Protein AF-A0A534Z6D9-F1 (afdb_monomer)

Secondary structure (DSSP, 8-state):
---------PPPHHHHHTTSS-PPP-EEESS--TTEEEEEEETTEEEEEETT-HHHHHHHHHHHHHHHHHHTTSSS------------

Sequence (88 aa):
MLYFLSASVEPPAADVAAGLVTVTFIHSSKERPPRAYVAAPHRGWWFYIAAADQSSKATFSLLNILFWLQSASGKGKSPLLTLPVGGP

Structure (mmCIF, N/CA/C/O backbone):
data_AF-A0A534Z6D9-F1
#
_entry.id   AF-A0A534Z6D9-F1
#
loop_
_atom_site.group_PDB
_atom_site.id
_atom_site.type_symbol
_atom_site.label_atom_id
_atom_site.label_alt_id
_atom_site.label_comp_id
_atom_site.label_asym_id
_atom_site.label_entity_id
_atom_site.label_seq_id
_atom_site.pdbx_PDB_ins_code
_atom_site.Cartn_x
_atom_site.Cartn_y
_atom_site.Cartn_z
_atom_site.occupancy
_atom_site.B_iso_or_equiv
_atom_site.auth_seq_id
_atom_site.auth_comp_id
_atom_site.auth_asym_id
_atom_site.auth_atom_id
_atom_site.pdbx_PDB_model_num
ATOM 1 N N . MET A 1 1 ? 18.965 22.889 0.455 1.00 41.06 1 MET A N 1
ATOM 2 C CA . MET A 1 1 ? 19.861 21.718 0.413 1.00 41.06 1 MET A CA 1
ATOM 3 C C . MET A 1 1 ? 19.698 20.961 1.733 1.00 41.06 1 MET A C 1
ATOM 5 O O . MET A 1 1 ? 20.454 21.194 2.660 1.00 41.06 1 MET A O 1
ATOM 9 N N . LEU A 1 2 ? 18.617 20.177 1.858 1.00 40.66 2 LEU A N 1
ATOM 10 C CA . LEU A 1 2 ? 18.262 19.398 3.055 1.00 40.66 2 LEU A CA 1
ATOM 11 C C . LEU A 1 2 ? 18.290 17.910 2.679 1.00 40.66 2 LEU A C 1
ATOM 13 O O . LEU A 1 2 ? 17.350 17.394 2.087 1.00 40.66 2 LEU A O 1
ATOM 17 N N . TYR A 1 3 ? 19.389 17.245 3.000 1.00 42.19 3 TYR A N 1
ATOM 18 C CA . TYR A 1 3 ? 19.564 15.793 2.969 1.00 42.19 3 TYR A CA 1
ATOM 19 C C . TYR A 1 3 ? 19.561 15.322 4.426 1.00 42.19 3 TYR A C 1
ATOM 21 O O . TYR A 1 3 ? 20.593 14.980 4.995 1.00 42.19 3 TYR A O 1
ATOM 29 N N . PHE A 1 4 ? 18.406 15.414 5.087 1.00 46.53 4 PHE A N 1
ATOM 30 C CA . PHE A 1 4 ? 18.273 14.839 6.421 1.00 46.53 4 PHE A CA 1
ATOM 31 C C . PHE A 1 4 ? 18.342 13.317 6.292 1.00 46.53 4 PHE A C 1
ATOM 33 O O . PHE A 1 4 ? 17.458 12.696 5.711 1.00 46.53 4 PHE A O 1
ATOM 40 N N . LEU A 1 5 ? 19.458 12.767 6.771 1.00 41.19 5 LEU A N 1
ATOM 41 C CA . LEU A 1 5 ? 19.623 11.447 7.380 1.00 41.19 5 LEU A CA 1
ATOM 42 C C . LEU A 1 5 ? 18.351 10.583 7.356 1.00 41.19 5 LEU A C 1
ATOM 44 O O . LEU A 1 5 ? 17.580 10.576 8.313 1.00 41.19 5 LEU A O 1
ATOM 48 N N . SER A 1 6 ? 18.167 9.799 6.292 1.00 48.38 6 SER A N 1
ATOM 49 C CA . SER A 1 6 ? 17.308 8.615 6.354 1.00 48.38 6 SER A CA 1
ATOM 50 C C . SER A 1 6 ? 18.073 7.537 7.114 1.00 48.38 6 SER A C 1
ATOM 52 O O . SER A 1 6 ? 18.561 6.579 6.521 1.00 48.38 6 SER A O 1
ATOM 54 N N . ALA A 1 7 ? 18.249 7.707 8.424 1.00 52.44 7 ALA A N 1
ATOM 55 C CA . ALA A 1 7 ? 18.450 6.530 9.251 1.00 52.44 7 ALA A CA 1
ATOM 56 C C . ALA A 1 7 ? 17.163 5.713 9.108 1.00 52.44 7 ALA A C 1
ATOM 58 O O . ALA A 1 7 ? 16.076 6.244 9.344 1.00 52.44 7 ALA A O 1
ATOM 59 N N . SER A 1 8 ? 17.265 4.468 8.645 1.00 55.94 8 SER A N 1
ATOM 60 C CA . SER A 1 8 ? 16.134 3.547 8.691 1.00 55.94 8 SER A CA 1
ATOM 61 C C . SER A 1 8 ? 15.751 3.395 10.159 1.00 55.94 8 SER A C 1
ATOM 63 O O . SER A 1 8 ? 16.432 2.705 10.912 1.00 55.94 8 SER A O 1
ATOM 65 N N . VAL A 1 9 ? 14.715 4.112 10.596 1.00 66.25 9 VAL A N 1
ATOM 66 C CA . VAL A 1 9 ? 14.091 3.870 11.894 1.00 66.25 9 VAL A CA 1
ATOM 67 C C . VAL A 1 9 ? 13.337 2.564 11.726 1.00 66.25 9 VAL A C 1
ATOM 69 O O . VAL A 1 9 ? 12.217 2.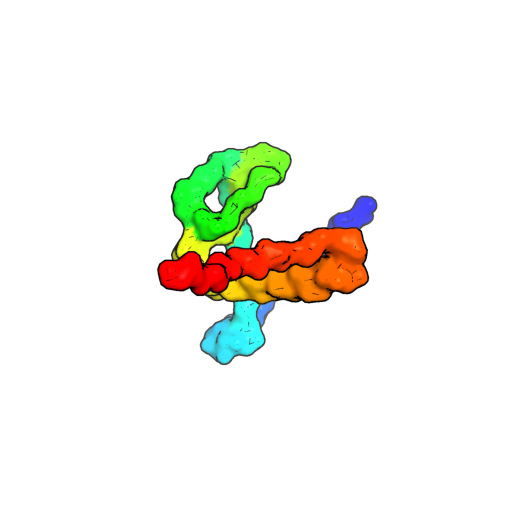543 11.219 1.00 66.25 9 VAL A O 1
ATOM 72 N N . GLU A 1 10 ? 14.000 1.462 12.058 1.00 73.56 10 GLU A N 1
ATOM 73 C CA . GLU A 1 10 ? 13.344 0.168 12.133 1.00 73.56 10 GLU A CA 1
ATOM 74 C C . GLU A 1 10 ? 12.517 0.142 13.419 1.00 73.56 10 GLU A C 1
ATOM 76 O O . GLU A 1 10 ? 13.070 0.287 14.514 1.00 73.56 10 GLU A O 1
ATOM 81 N N . PRO A 1 11 ? 11.187 0.019 13.321 1.00 76.50 11 PRO A N 1
ATOM 82 C CA . PRO A 1 11 ? 10.362 -0.104 14.505 1.00 76.50 11 PRO A CA 1
ATOM 83 C C . PRO A 1 11 ? 10.708 -1.418 15.218 1.00 76.50 11 PRO A C 1
ATOM 85 O O . PRO A 1 11 ? 10.916 -2.437 14.548 1.00 76.50 11 PRO A O 1
ATOM 88 N N . PRO A 1 12 ? 10.752 -1.435 16.560 1.00 85.44 12 PRO A N 1
ATOM 89 C CA . PRO A 1 12 ? 10.966 -2.666 17.302 1.00 85.44 12 PRO A CA 1
ATOM 90 C C . PRO A 1 12 ? 9.946 -3.726 16.880 1.00 85.44 12 PRO A C 1
ATOM 92 O O . PRO A 1 12 ? 8.740 -3.479 16.879 1.00 85.44 12 PRO A O 1
ATOM 95 N N . ALA A 1 13 ? 10.417 -4.929 16.542 1.00 84.12 13 ALA A N 1
ATOM 96 C CA . ALA A 1 13 ? 9.542 -6.009 16.079 1.00 84.12 13 ALA A CA 1
ATOM 97 C C . ALA A 1 13 ? 8.439 -6.351 17.099 1.00 84.12 13 ALA A C 1
ATOM 99 O O . ALA A 1 13 ? 7.334 -6.720 16.707 1.00 84.12 13 ALA A O 1
ATOM 100 N N . ALA A 1 14 ? 8.723 -6.177 18.395 1.00 87.06 14 ALA A N 1
ATOM 101 C CA . ALA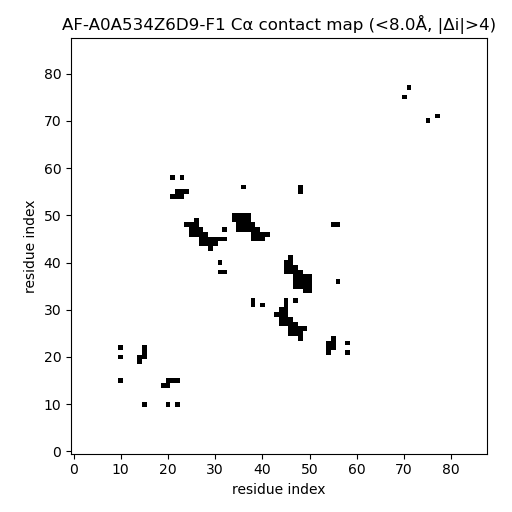 A 1 14 ? 7.749 -6.342 19.470 1.00 87.06 14 ALA A CA 1
ATOM 102 C C . ALA A 1 14 ? 6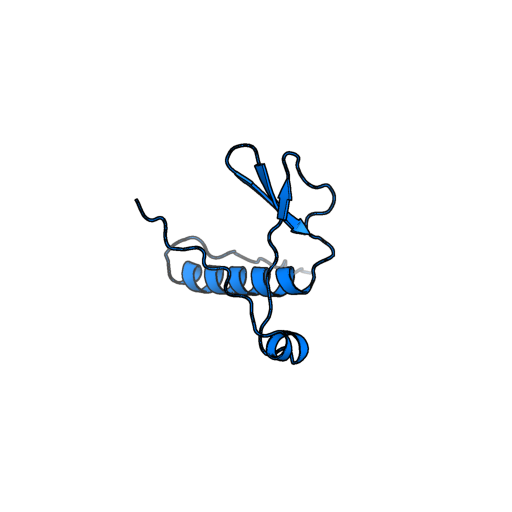.572 -5.359 19.350 1.0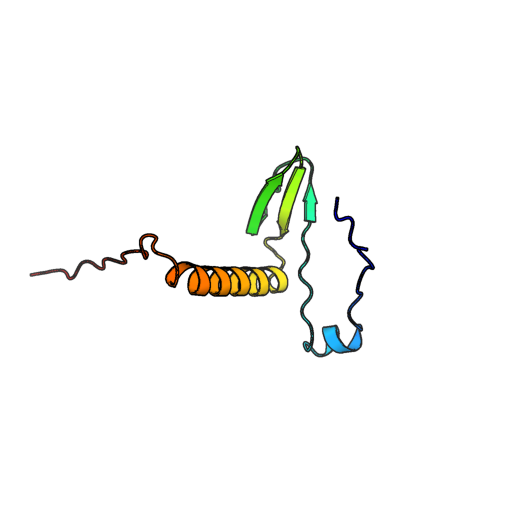0 87.06 14 ALA A C 1
ATOM 104 O O . ALA A 1 14 ? 5.427 -5.770 19.509 1.00 87.06 14 ALA A O 1
ATOM 105 N N . ASP A 1 15 ? 6.832 -4.099 18.997 1.00 84.25 15 ASP A N 1
ATOM 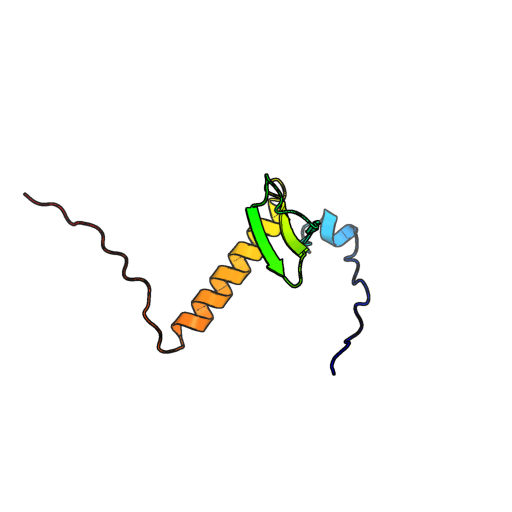106 C CA . ASP A 1 15 ? 5.802 -3.062 18.881 1.00 84.25 15 ASP A CA 1
ATOM 107 C C . ASP A 1 15 ? 4.948 -3.254 17.626 1.00 84.25 15 ASP A C 1
ATOM 109 O O . ASP A 1 15 ? 3.738 -3.031 17.654 1.00 84.25 15 ASP A O 1
ATOM 113 N N . VAL A 1 16 ? 5.562 -3.722 16.534 1.00 82.25 16 VAL A N 1
ATOM 114 C CA . VAL A 1 16 ? 4.841 -4.096 15.308 1.00 82.25 16 VAL A CA 1
ATOM 115 C C . VAL A 1 16 ? 3.956 -5.317 15.564 1.00 82.25 16 VAL A C 1
ATOM 117 O O . VAL A 1 16 ? 2.781 -5.310 15.202 1.00 82.25 16 VAL A O 1
ATOM 120 N N . ALA A 1 17 ? 4.487 -6.346 16.232 1.00 82.31 17 ALA A N 1
ATOM 121 C CA . ALA A 1 17 ? 3.734 -7.552 16.580 1.00 82.31 17 ALA A CA 1
ATOM 122 C C . ALA A 1 17 ? 2.593 -7.266 17.571 1.00 82.31 17 ALA A C 1
ATOM 124 O O . ALA A 1 17 ? 1.526 -7.867 17.468 1.00 82.31 17 ALA A O 1
ATOM 125 N N . ALA A 1 18 ? 2.798 -6.327 18.497 1.00 84.62 18 ALA A N 1
ATOM 126 C CA . ALA A 1 18 ? 1.784 -5.867 19.441 1.00 84.62 18 ALA A CA 1
ATOM 127 C C . ALA A 1 18 ? 0.779 -4.869 18.829 1.00 84.62 18 ALA A C 1
ATOM 129 O O . ALA A 1 18 ? -0.174 -4.479 19.501 1.00 84.62 18 ALA A O 1
ATOM 130 N N . GLY A 1 19 ? 0.975 -4.438 17.576 1.00 79.12 19 GLY A N 1
ATOM 131 C CA . GLY A 1 19 ? 0.116 -3.459 16.903 1.00 79.12 19 GLY A CA 1
ATOM 132 C C . GLY A 1 19 ? 0.216 -2.036 17.466 1.00 79.12 19 GLY A C 1
ATOM 133 O O . GLY A 1 19 ? -0.643 -1.205 17.180 1.00 79.12 19 GLY A O 1
ATOM 134 N N . LEU A 1 20 ? 1.252 -1.747 18.257 1.00 79.94 20 LEU A N 1
ATOM 135 C CA . LEU A 1 20 ? 1.512 -0.428 18.843 1.00 79.94 20 LEU A CA 1
ATOM 136 C C . LEU A 1 20 ? 2.050 0.563 17.804 1.00 79.94 20 LEU A C 1
ATOM 138 O O . LEU A 1 20 ? 1.868 1.772 17.937 1.00 79.94 20 LEU A O 1
ATOM 142 N N . VAL A 1 21 ? 2.695 0.046 16.757 1.00 77.19 21 VAL A N 1
ATOM 143 C CA . VAL A 1 21 ? 3.238 0.820 15.640 1.00 77.19 21 VAL A CA 1
ATOM 144 C C . VAL A 1 21 ? 2.789 0.188 14.328 1.00 77.19 21 VAL A C 1
ATOM 146 O O . VAL A 1 21 ? 2.857 -1.027 14.155 1.00 77.19 21 VAL A O 1
ATOM 149 N N . THR A 1 22 ? 2.356 1.018 13.377 1.00 76.44 22 THR A N 1
ATOM 150 C CA . THR A 1 22 ? 2.045 0.575 12.014 1.00 76.44 22 THR A CA 1
ATOM 151 C C . THR A 1 22 ? 3.103 1.080 11.039 1.00 76.44 22 THR A C 1
ATOM 153 O O . THR A 1 22 ? 3.516 2.240 11.099 1.00 76.44 22 THR A O 1
ATOM 156 N N . VAL A 1 23 ? 3.550 0.209 10.135 1.00 80.06 23 VAL A N 1
ATOM 157 C CA . VAL A 1 23 ? 4.558 0.533 9.119 1.00 80.06 23 VAL A CA 1
ATOM 158 C C . VAL A 1 23 ? 3.862 0.716 7.784 1.00 80.06 23 VAL A C 1
ATOM 160 O O . VAL A 1 23 ? 3.085 -0.135 7.363 1.00 80.06 23 VAL A O 1
ATOM 163 N N . THR A 1 24 ? 4.131 1.841 7.124 1.00 83.75 24 THR A N 1
ATOM 164 C CA . THR A 1 24 ? 3.618 2.112 5.777 1.00 83.75 24 THR A CA 1
ATOM 165 C C . THR A 1 24 ? 4.710 1.832 4.757 1.00 83.75 24 THR A C 1
ATOM 167 O O . THR A 1 24 ? 5.781 2.436 4.817 1.00 83.75 24 THR A O 1
ATOM 170 N N . PHE A 1 25 ? 4.431 0.950 3.803 1.00 87.94 25 PHE A N 1
ATOM 171 C CA . PHE A 1 25 ? 5.356 0.600 2.733 1.00 87.94 25 PHE A CA 1
ATOM 172 C C . PHE A 1 25 ? 4.999 1.347 1.447 1.00 87.94 25 PHE A C 1
ATOM 174 O O . PHE A 1 25 ? 3.886 1.245 0.928 1.00 87.94 25 PHE A O 1
ATOM 181 N N . ILE A 1 26 ? 5.971 2.093 0.917 1.00 90.44 26 ILE A N 1
ATOM 182 C CA . ILE A 1 26 ? 5.882 2.740 -0.394 1.00 90.44 26 ILE A CA 1
ATOM 183 C C . ILE A 1 26 ? 6.855 2.040 -1.335 1.00 90.44 26 ILE A C 1
ATOM 185 O O . ILE A 1 26 ? 8.067 2.058 -1.126 1.00 90.44 26 ILE A O 1
ATOM 189 N N . HIS A 1 27 ? 6.319 1.435 -2.386 1.00 92.69 27 HIS A N 1
ATOM 190 C CA . HIS A 1 27 ? 7.103 0.758 -3.408 1.00 92.69 27 HIS A CA 1
ATOM 191 C C . HIS A 1 27 ? 7.429 1.703 -4.563 1.00 92.69 27 HIS A C 1
ATOM 193 O O . HIS A 1 27 ? 6.719 2.684 -4.802 1.00 92.69 27 HIS A O 1
ATOM 199 N N . SER A 1 28 ? 8.473 1.375 -5.322 1.00 92.69 28 SER A N 1
ATOM 200 C CA . SER A 1 28 ? 8.838 2.068 -6.556 1.00 92.69 28 SER A CA 1
ATOM 201 C C . SER A 1 28 ? 8.909 1.098 -7.739 1.00 92.69 28 SER A C 1
ATOM 203 O O . SER A 1 28 ? 9.201 -0.086 -7.583 1.00 92.69 28 SER A O 1
ATOM 205 N N . SER A 1 29 ? 8.589 1.586 -8.935 1.00 93.69 29 SER A N 1
ATOM 206 C CA . SER A 1 29 ? 8.650 0.833 -10.194 1.00 93.69 29 SER A CA 1
ATOM 207 C C . SER A 1 29 ? 8.953 1.778 -11.357 1.00 93.69 29 SER A C 1
ATOM 209 O O . SER A 1 29 ? 8.586 2.949 -11.307 1.00 93.69 29 SER A O 1
ATOM 211 N N . LYS A 1 30 ? 9.609 1.297 -12.419 1.00 93.75 30 LYS A N 1
ATOM 212 C CA . LYS A 1 30 ? 9.802 2.095 -13.648 1.00 93.75 30 LYS A CA 1
ATOM 213 C C . LYS A 1 30 ? 8.505 2.267 -14.436 1.00 93.75 30 LYS A C 1
ATOM 215 O O . LYS A 1 30 ? 8.296 3.286 -15.083 1.00 93.75 30 LYS A O 1
ATOM 220 N N . GLU A 1 31 ? 7.617 1.287 -14.346 1.00 94.06 31 GLU A N 1
ATOM 221 C CA . GLU A 1 31 ? 6.334 1.265 -15.043 1.00 94.06 31 GLU A CA 1
ATOM 222 C C . GLU A 1 31 ? 5.177 1.367 -14.053 1.00 94.06 31 GLU A C 1
ATOM 224 O O . GLU A 1 31 ? 5.323 1.037 -12.869 1.00 94.06 31 GLU A O 1
ATOM 229 N N . ARG A 1 32 ? 4.015 1.821 -14.536 1.00 92.25 32 ARG A N 1
ATOM 230 C CA . ARG A 1 32 ? 2.831 1.963 -13.689 1.00 92.25 32 ARG A CA 1
ATOM 231 C C . ARG A 1 32 ? 2.392 0.578 -13.190 1.00 92.25 32 ARG A C 1
ATOM 233 O O . ARG A 1 32 ? 2.047 -0.264 -14.018 1.00 92.25 32 ARG A O 1
ATOM 240 N N . PRO A 1 33 ? 2.335 0.338 -11.868 1.00 92.31 33 PRO A N 1
ATOM 241 C CA . PRO A 1 33 ? 1.965 -0.968 -11.344 1.00 92.31 33 PRO A CA 1
ATOM 242 C C . PRO A 1 33 ? 0.497 -1.293 -11.667 1.00 92.31 33 PRO A C 1
ATOM 244 O O . PRO A 1 33 ? -0.372 -0.445 -11.439 1.00 92.31 33 PRO A O 1
ATOM 247 N N . PRO A 1 34 ? 0.186 -2.519 -12.130 1.00 88.50 34 PRO A N 1
ATOM 248 C CA . PRO A 1 34 ? -1.170 -2.891 -12.537 1.00 88.50 34 PRO A CA 1
ATOM 249 C C . PRO A 1 34 ? -2.141 -3.033 -11.355 1.00 88.50 34 PRO A C 1
ATOM 251 O O . PRO A 1 34 ? -3.346 -2.882 -11.526 1.00 88.50 34 PRO A O 1
ATOM 254 N N . ARG A 1 35 ? -1.634 -3.320 -10.147 1.00 91.50 35 ARG A N 1
ATOM 255 C CA . ARG A 1 35 ? -2.432 -3.511 -8.921 1.00 91.50 35 ARG A CA 1
ATOM 256 C C . ARG A 1 35 ? -1.962 -2.605 -7.783 1.00 91.50 35 ARG A C 1
ATOM 258 O O . ARG A 1 35 ? -1.615 -3.069 -6.696 1.00 91.50 35 ARG A O 1
ATOM 265 N N . ALA A 1 36 ? -1.938 -1.304 -8.043 1.00 92.81 36 ALA A N 1
ATOM 266 C CA . ALA A 1 36 ? -1.699 -0.286 -7.026 1.00 92.81 36 ALA A CA 1
ATOM 267 C C . ALA A 1 36 ? -3.023 0.247 -6.461 1.00 92.81 36 ALA A C 1
ATOM 269 O O . ALA A 1 36 ? -3.959 0.500 -7.214 1.00 92.81 36 ALA A O 1
ATOM 270 N N . TYR A 1 37 ? -3.082 0.452 -5.145 1.00 92.06 37 TYR A N 1
ATOM 271 C CA . TYR A 1 37 ? -4.165 1.208 -4.511 1.00 92.06 37 TYR A CA 1
ATOM 272 C C . TYR A 1 37 ? -4.083 2.693 -4.882 1.00 92.06 37 TYR A C 1
ATOM 274 O O . TYR A 1 37 ? -5.059 3.300 -5.306 1.00 92.06 37 TYR A O 1
ATOM 282 N N . VAL A 1 38 ? -2.882 3.254 -4.767 1.00 92.38 38 VAL A N 1
ATOM 283 C CA . VAL A 1 38 ? -2.536 4.594 -5.237 1.00 92.38 38 VAL A CA 1
ATOM 284 C C . VAL A 1 38 ? -1.184 4.506 -5.926 1.00 92.38 38 VAL A C 1
ATOM 286 O O . VAL A 1 38 ? -0.310 3.774 -5.463 1.00 92.38 38 VAL A O 1
ATOM 289 N N . ALA A 1 39 ? -1.021 5.219 -7.037 1.00 94.69 39 ALA A N 1
ATOM 290 C CA . ALA A 1 39 ? 0.240 5.311 -7.758 1.00 94.69 39 ALA A CA 1
ATOM 291 C C . ALA A 1 39 ? 0.442 6.741 -8.261 1.00 94.69 39 ALA A C 1
ATOM 293 O O . ALA A 1 39 ? -0.456 7.313 -8.879 1.00 94.69 39 ALA A O 1
ATOM 294 N N . ALA A 1 40 ? 1.625 7.295 -8.018 1.00 93.12 40 ALA A N 1
ATOM 295 C CA . ALA A 1 40 ? 2.000 8.638 -8.429 1.00 93.12 40 ALA A CA 1
ATOM 296 C C . ALA A 1 40 ? 3.313 8.599 -9.229 1.00 93.12 40 ALA A C 1
ATOM 298 O O . ALA A 1 40 ? 4.294 8.013 -8.759 1.00 93.12 40 ALA A O 1
ATOM 299 N N . PRO A 1 41 ? 3.360 9.203 -10.429 1.00 95.31 41 PRO A N 1
ATOM 300 C CA . PRO A 1 41 ? 4.589 9.304 -11.196 1.00 95.31 41 PRO A CA 1
ATOM 301 C C . PRO A 1 41 ? 5.465 10.440 -10.653 1.00 95.31 41 PRO A C 1
ATOM 303 O O . PRO A 1 41 ? 4.992 11.548 -10.399 1.00 95.31 41 PRO A O 1
ATOM 306 N N . HIS A 1 42 ? 6.762 10.191 -10.515 1.00 93.62 42 HIS A N 1
ATOM 307 C CA . HIS A 1 42 ? 7.751 11.188 -10.133 1.00 93.62 42 HIS A CA 1
ATOM 308 C C . HIS A 1 42 ? 9.116 10.864 -10.754 1.00 93.62 42 HIS A C 1
ATOM 310 O O . HIS A 1 42 ? 9.670 9.789 -10.542 1.00 93.62 42 HIS A O 1
ATOM 316 N N . ARG A 1 43 ? 9.669 11.810 -11.530 1.00 93.25 43 ARG A N 1
ATOM 317 C CA . ARG A 1 43 ? 11.013 11.728 -12.147 1.00 93.25 43 ARG A CA 1
ATOM 318 C C . ARG A 1 43 ? 11.281 10.423 -12.921 1.00 93.25 43 ARG A C 1
ATOM 320 O O . ARG A 1 43 ? 12.361 9.853 -12.819 1.00 93.25 43 ARG A O 1
ATOM 327 N N . GLY A 1 44 ? 10.299 9.957 -13.695 1.00 93.19 44 GLY A N 1
ATOM 328 C CA . GLY A 1 44 ? 10.419 8.733 -14.503 1.00 93.19 44 GLY A CA 1
ATOM 329 C C . GLY A 1 44 ? 10.211 7.426 -13.730 1.00 93.19 44 GLY A C 1
ATOM 330 O O . GLY A 1 44 ? 10.440 6.356 -14.283 1.00 93.19 44 GLY A O 1
ATOM 331 N N . TRP A 1 45 ? 9.768 7.507 -12.476 1.00 96.25 45 TRP A N 1
ATOM 332 C CA . TRP A 1 45 ? 9.401 6.364 -11.645 1.00 96.25 45 TRP A CA 1
ATOM 333 C C . TRP A 1 45 ? 7.958 6.485 -11.175 1.00 96.25 45 TRP A C 1
ATOM 335 O O . TRP A 1 45 ? 7.404 7.577 -11.093 1.00 96.25 45 TRP A O 1
ATOM 345 N N . TRP A 1 46 ? 7.361 5.358 -10.828 1.00 95.31 46 TRP A N 1
ATOM 346 C CA . TRP A 1 46 ? 6.065 5.255 -10.182 1.00 95.31 46 TRP A CA 1
ATOM 347 C C . TRP A 1 46 ? 6.257 4.859 -8.730 1.00 95.31 46 TRP A C 1
ATOM 349 O O . TRP A 1 46 ? 6.849 3.820 -8.450 1.00 95.31 46 TRP A O 1
ATOM 359 N N . PHE A 1 47 ? 5.719 5.665 -7.823 1.00 94.00 47 PHE A N 1
ATOM 360 C CA . PHE A 1 47 ? 5.659 5.371 -6.396 1.00 94.00 47 PHE A CA 1
ATOM 361 C C . PHE A 1 47 ? 4.247 4.941 -6.038 1.00 94.00 47 PHE A C 1
ATOM 363 O O . PHE A 1 47 ? 3.287 5.567 -6.492 1.00 94.00 47 PHE A O 1
ATOM 370 N N . TYR A 1 48 ? 4.100 3.863 -5.272 1.00 93.94 48 TYR A N 1
ATOM 371 C CA . TYR A 1 48 ? 2.788 3.267 -5.062 1.00 93.94 48 TYR A CA 1
ATOM 372 C C . TYR A 1 48 ? 2.642 2.513 -3.744 1.00 93.94 48 TYR A C 1
ATOM 374 O O . TYR A 1 48 ? 3.611 2.017 -3.175 1.00 93.94 48 TYR A O 1
ATOM 382 N N . ILE A 1 49 ? 1.386 2.379 -3.318 1.00 93.00 49 ILE A N 1
ATOM 383 C CA . ILE A 1 49 ? 0.957 1.438 -2.277 1.00 93.00 49 ILE A CA 1
ATOM 384 C C . ILE A 1 49 ? 0.314 0.242 -2.976 1.00 93.00 49 ILE A C 1
ATOM 386 O O . ILE A 1 49 ? -0.551 0.413 -3.843 1.00 93.00 49 ILE A O 1
ATOM 390 N N . ALA A 1 50 ? 0.730 -0.974 -2.624 1.00 93.31 50 ALA A N 1
ATOM 391 C CA . ALA A 1 50 ? 0.177 -2.189 -3.210 1.00 93.31 50 ALA A CA 1
ATOM 392 C C . ALA A 1 50 ? -1.307 -2.358 -2.845 1.00 93.31 50 ALA A C 1
ATOM 394 O O . ALA A 1 50 ? -1.726 -2.100 -1.718 1.00 93.31 50 ALA A O 1
ATOM 395 N N . ALA A 1 51 ? -2.123 -2.854 -3.778 1.00 90.62 51 ALA A N 1
ATOM 396 C CA . ALA A 1 51 ? -3.543 -3.086 -3.512 1.00 90.62 51 ALA A CA 1
ATOM 397 C C . ALA A 1 51 ? -3.804 -4.158 -2.435 1.00 90.62 51 ALA A C 1
ATOM 399 O O . ALA A 1 51 ? -4.902 -4.196 -1.890 1.00 90.62 51 ALA A O 1
ATOM 400 N N . ALA A 1 52 ? -2.831 -5.010 -2.110 1.00 90.94 52 ALA A N 1
ATOM 401 C CA . ALA A 1 52 ? -2.954 -6.014 -1.051 1.00 90.94 52 ALA A CA 1
ATOM 402 C C . ALA A 1 52 ? -2.552 -5.495 0.345 1.00 90.94 52 ALA A C 1
ATOM 404 O O . ALA A 1 52 ? -2.850 -6.149 1.339 1.00 90.94 52 ALA A O 1
ATOM 405 N N . ASP A 1 53 ? -1.909 -4.327 0.441 1.00 88.81 53 ASP A N 1
ATOM 406 C CA . ASP A 1 53 ? -1.402 -3.795 1.710 1.00 88.81 53 ASP A CA 1
ATOM 407 C C . ASP A 1 53 ? -2.474 -2.962 2.424 1.00 88.81 53 ASP A C 1
ATOM 409 O O . ASP A 1 53 ? -2.654 -1.772 2.162 1.00 88.81 53 ASP A O 1
ATOM 413 N N . GLN A 1 54 ? -3.238 -3.605 3.306 1.00 88.25 54 GLN A N 1
ATOM 414 C CA . GLN A 1 54 ? -4.345 -2.958 4.009 1.00 88.25 54 GLN A CA 1
ATOM 415 C C . GLN A 1 54 ? -3.876 -1.976 5.095 1.00 88.25 54 GLN A C 1
ATOM 417 O O . GLN A 1 54 ? -4.512 -0.938 5.287 1.00 88.25 54 GLN A O 1
ATOM 422 N N . SER A 1 55 ? -2.757 -2.268 5.761 1.00 86.88 55 SER A N 1
ATOM 423 C CA . SER A 1 55 ? -2.133 -1.396 6.765 1.00 86.88 55 SER A CA 1
ATOM 424 C C . SER A 1 55 ? -1.740 -0.046 6.171 1.00 86.88 55 SER A C 1
ATOM 426 O O . SER A 1 55 ? -2.184 0.998 6.648 1.00 86.88 55 SER A O 1
ATOM 428 N N . SER A 1 56 ? -0.994 -0.055 5.065 1.00 88.81 56 SER A N 1
ATOM 429 C CA . SER A 1 56 ? -0.542 1.170 4.400 1.00 88.81 56 SER A CA 1
ATOM 430 C C . SER A 1 56 ? -1.712 2.002 3.870 1.00 88.81 56 SER A C 1
ATOM 432 O O . SER A 1 56 ? -1.680 3.232 3.932 1.00 88.81 56 SER A O 1
ATOM 434 N N . LYS A 1 57 ? -2.790 1.359 3.396 1.00 90.19 57 LYS A N 1
ATOM 435 C CA . LYS A 1 57 ? -4.016 2.061 2.975 1.00 90.19 57 LYS A CA 1
ATOM 436 C C . LYS A 1 57 ? -4.711 2.779 4.120 1.00 90.19 57 LYS A C 1
ATOM 438 O O . LYS A 1 57 ? -5.183 3.899 3.919 1.00 90.19 57 LYS A O 1
ATOM 443 N N . ALA A 1 58 ? -4.821 2.136 5.282 1.00 88.88 58 ALA A N 1
ATOM 444 C CA . ALA A 1 58 ? -5.469 2.727 6.446 1.00 88.88 58 ALA A CA 1
ATOM 445 C C . ALA A 1 58 ? -4.718 3.992 6.884 1.00 88.88 58 ALA A C 1
ATOM 447 O O . ALA A 1 58 ? -5.326 5.057 6.998 1.00 88.88 58 ALA A O 1
ATOM 448 N N . THR A 1 59 ? -3.389 3.911 6.995 1.00 89.12 59 THR A N 1
ATOM 449 C CA . THR A 1 59 ? -2.534 5.058 7.332 1.00 89.12 59 THR A CA 1
ATOM 450 C C . THR A 1 59 ? -2.630 6.170 6.292 1.00 89.12 59 THR A C 1
ATOM 452 O O . THR A 1 59 ? -2.826 7.332 6.641 1.00 89.12 59 THR A O 1
ATOM 455 N N . PHE A 1 60 ? -2.568 5.835 5.000 1.00 90.50 60 PHE A N 1
ATOM 456 C CA . PHE A 1 60 ? -2.703 6.823 3.927 1.00 90.50 60 PHE A CA 1
ATOM 457 C C . PHE A 1 60 ? -4.077 7.511 3.929 1.00 90.50 60 PHE A C 1
ATOM 459 O O . PHE A 1 60 ? -4.181 8.714 3.697 1.00 90.50 60 PHE A O 1
ATOM 466 N N . SER A 1 61 ? -5.142 6.767 4.233 1.00 89.44 61 SER A N 1
ATOM 467 C CA . SER A 1 61 ? -6.498 7.315 4.330 1.00 89.44 61 SER A CA 1
ATOM 468 C C . SER A 1 61 ? -6.640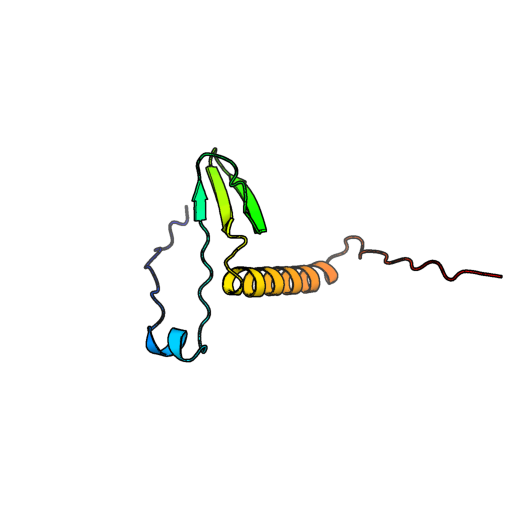 8.249 5.531 1.00 89.44 61 SER A C 1
ATOM 470 O O . SER A 1 61 ? -7.224 9.321 5.394 1.00 89.44 61 SER A O 1
ATOM 472 N N . LEU A 1 62 ? -6.045 7.898 6.677 1.00 90.56 62 LEU A N 1
ATOM 473 C CA . LEU A 1 62 ? -5.969 8.782 7.839 1.00 90.56 62 LEU A CA 1
ATOM 474 C C . LEU A 1 62 ? -5.233 10.083 7.499 1.00 90.56 62 LEU A C 1
ATOM 476 O O . LEU A 1 62 ? -5.740 11.159 7.801 1.00 90.56 62 LEU A O 1
ATOM 480 N N . LEU A 1 63 ? -4.081 10.003 6.825 1.00 89.81 63 LEU A N 1
ATOM 481 C CA . LEU A 1 63 ? -3.343 11.189 6.383 1.00 89.81 63 LEU A CA 1
ATOM 482 C C . LEU A 1 63 ? -4.188 12.067 5.459 1.00 89.81 63 LEU A C 1
ATOM 484 O O . LEU A 1 63 ? -4.234 13.277 5.655 1.00 89.81 63 LEU A O 1
ATOM 488 N N . ASN A 1 64 ? -4.906 11.473 4.502 1.00 88.00 64 ASN A N 1
ATOM 489 C CA . ASN A 1 64 ? -5.834 12.223 3.657 1.00 88.00 64 ASN A CA 1
ATOM 490 C C . ASN A 1 64 ? -6.899 12.936 4.493 1.00 88.00 64 ASN A C 1
ATOM 492 O O . ASN A 1 64 ? -7.107 14.127 4.297 1.00 88.00 64 ASN A O 1
ATOM 496 N N . ILE A 1 65 ? -7.522 12.258 5.460 1.00 88.94 65 ILE A N 1
ATOM 497 C CA . ILE A 1 65 ? -8.505 12.884 6.355 1.00 88.94 65 ILE A CA 1
ATOM 498 C C . ILE A 1 65 ? -7.874 14.060 7.114 1.00 88.94 65 ILE A C 1
ATOM 500 O O . ILE A 1 65 ? -8.450 15.145 7.142 1.00 88.94 65 ILE A O 1
ATOM 504 N N . LEU A 1 66 ? -6.674 13.890 7.674 1.00 89.50 66 LEU A N 1
ATOM 505 C CA . LEU A 1 66 ? -5.961 14.964 8.372 1.00 89.50 66 LEU A CA 1
ATOM 506 C C . LEU A 1 66 ? -5.666 16.155 7.447 1.00 89.50 66 LEU A C 1
ATOM 508 O O . LEU A 1 66 ? -5.880 17.300 7.843 1.00 89.50 66 LEU A O 1
ATOM 512 N N . PHE A 1 67 ? -5.237 15.906 6.207 1.00 84.94 67 PHE A N 1
ATOM 513 C CA . PHE A 1 67 ? -5.031 16.962 5.213 1.00 84.94 67 PHE A CA 1
ATOM 514 C C . PHE A 1 67 ? -6.330 17.677 4.846 1.00 84.94 67 PHE A C 1
ATOM 516 O O . PHE A 1 67 ? -6.331 18.896 4.693 1.00 84.94 67 PHE A O 1
ATOM 523 N N . TRP A 1 68 ? -7.438 16.946 4.730 1.00 82.56 68 TRP A N 1
ATOM 524 C CA . TRP A 1 68 ? -8.749 17.520 4.432 1.00 82.56 68 TRP A CA 1
ATOM 525 C C . TRP A 1 68 ? -9.260 18.396 5.580 1.00 82.56 68 TRP A C 1
ATOM 527 O O . TRP A 1 68 ? -9.818 19.464 5.344 1.00 82.56 68 TRP A O 1
ATOM 537 N N . LEU A 1 69 ? -9.031 17.986 6.829 1.00 85.31 69 LEU A N 1
ATOM 538 C CA . LEU A 1 69 ? -9.376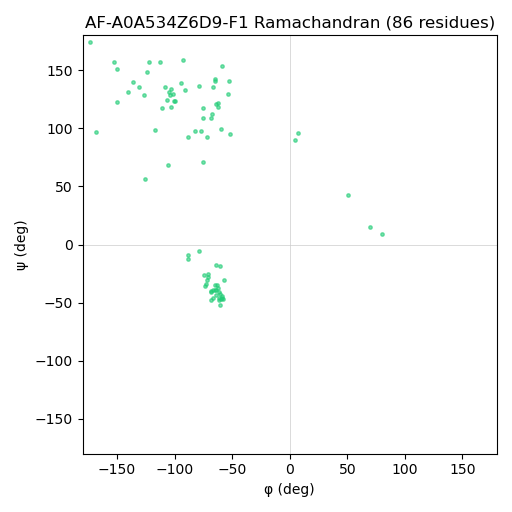 18.792 8.002 1.00 85.31 69 LEU A CA 1
ATOM 539 C C . LEU A 1 69 ? -8.561 20.091 8.058 1.00 85.31 69 LEU A C 1
ATOM 541 O O . LEU A 1 69 ? -9.100 21.149 8.382 1.00 85.31 69 LEU A O 1
ATOM 545 N N . GLN A 1 70 ? -7.277 20.035 7.695 1.00 77.12 70 GLN A N 1
ATOM 546 C CA . GLN A 1 70 ? -6.431 21.228 7.607 1.00 77.12 70 GLN A CA 1
ATOM 547 C C . GLN A 1 70 ? -6.848 22.146 6.450 1.00 77.12 70 GLN A C 1
ATOM 549 O O . GLN A 1 70 ? -6.887 23.365 6.617 1.00 77.12 70 GLN A O 1
ATOM 554 N N . SER A 1 71 ? -7.199 21.588 5.287 1.00 62.94 71 SER A N 1
ATOM 555 C CA . SER A 1 71 ? -7.602 22.381 4.120 1.00 62.94 71 SER A CA 1
ATOM 556 C C . SER A 1 71 ? -8.972 23.039 4.288 1.00 62.94 71 SER A C 1
ATOM 558 O O . SER A 1 71 ? -9.165 24.137 3.775 1.00 62.94 71 SER A O 1
ATOM 560 N N . ALA A 1 72 ? -9.881 22.456 5.078 1.00 56.84 72 ALA A N 1
ATOM 561 C CA . ALA A 1 72 ? -11.158 23.075 5.443 1.00 56.84 72 ALA A CA 1
ATOM 562 C C . ALA A 1 72 ? -11.000 24.404 6.216 1.00 56.84 72 ALA A C 1
ATOM 564 O O . ALA A 1 72 ? -11.931 25.207 6.255 1.00 56.84 72 ALA A O 1
ATOM 565 N N . SER A 1 73 ? -9.820 24.664 6.793 1.00 56.94 73 SER A N 1
ATOM 566 C CA . SER A 1 73 ? -9.496 25.926 7.476 1.00 56.94 73 SER A CA 1
ATOM 567 C C . SER A 1 73 ? -8.926 27.004 6.536 1.00 56.94 73 SER A C 1
ATOM 569 O O . SER A 1 73 ? -8.796 28.163 6.930 1.00 56.94 73 SER A O 1
ATOM 571 N N . GLY A 1 74 ? -8.604 26.658 5.282 1.00 56.88 74 GLY A N 1
ATOM 572 C CA . GLY A 1 74 ? -8.171 27.587 4.236 1.00 56.88 74 GLY A CA 1
ATOM 573 C C . GLY A 1 74 ? -9.290 27.827 3.222 1.00 56.88 74 GLY A C 1
ATOM 574 O O . GLY A 1 74 ? -9.895 26.888 2.724 1.00 56.88 74 GLY A O 1
ATOM 575 N N . LYS A 1 75 ? -9.582 29.090 2.890 1.00 54.12 75 LYS A N 1
ATOM 576 C CA . LYS A 1 75 ? -10.592 29.481 1.887 1.00 54.12 75 LYS A CA 1
ATOM 577 C C . LYS A 1 75 ? -10.373 28.758 0.541 1.00 54.12 75 LYS A C 1
ATOM 579 O O . LYS A 1 75 ? -9.628 29.241 -0.304 1.00 54.12 75 LYS A O 1
ATOM 584 N N . GLY A 1 76 ? -11.057 27.638 0.316 1.00 52.19 76 GLY A N 1
ATOM 585 C CA . GLY A 1 76 ? -10.999 26.882 -0.935 1.00 52.19 76 GLY A CA 1
ATOM 586 C C . GLY A 1 76 ? -12.101 25.828 -0.995 1.00 52.19 76 GLY A C 1
ATOM 587 O O . GLY A 1 76 ? -11.950 24.763 -0.419 1.00 52.19 76 GLY A O 1
ATOM 588 N N . LYS A 1 77 ? -13.213 26.185 -1.659 1.00 48.34 77 LYS A N 1
ATOM 589 C CA . LYS A 1 77 ? -14.436 25.402 -1.954 1.00 48.34 77 LYS A CA 1
ATOM 590 C C . LYS A 1 77 ? -14.530 24.021 -1.275 1.00 48.34 77 LYS A C 1
ATOM 592 O O . LYS A 1 77 ? -14.071 23.023 -1.825 1.00 48.34 77 LYS A O 1
ATOM 597 N N . SER A 1 78 ? -15.228 23.974 -0.139 1.00 48.38 78 SER A N 1
ATOM 598 C CA . SER A 1 78 ? -15.708 22.728 0.466 1.00 48.38 78 SER A CA 1
ATOM 599 C C . SER A 1 78 ? -16.506 21.898 -0.554 1.00 48.38 78 SER A C 1
ATOM 601 O O . SER A 1 78 ? -17.278 22.484 -1.323 1.00 48.38 78 SER A O 1
ATOM 603 N N . PRO A 1 79 ? -16.371 20.558 -0.582 1.00 49.66 79 PRO A N 1
ATOM 604 C CA . PRO A 1 79 ? -17.151 19.718 -1.484 1.00 49.66 79 PRO A CA 1
ATOM 605 C C . PRO A 1 79 ? -18.646 19.853 -1.172 1.00 49.66 79 PRO A C 1
ATOM 607 O O . PRO A 1 79 ? -19.086 19.537 -0.066 1.00 49.66 79 PRO A O 1
ATOM 610 N N . LEU A 1 80 ? -19.433 20.332 -2.138 1.00 51.25 80 LEU A N 1
ATOM 611 C CA . LEU A 1 80 ? -20.886 20.399 -2.010 1.00 51.25 80 LEU A CA 1
ATOM 612 C C . LEU A 1 80 ? -21.474 19.026 -2.351 1.00 51.25 80 LEU A C 1
ATOM 614 O O . LEU A 1 80 ? -21.652 18.684 -3.520 1.00 51.25 80 LEU A O 1
ATOM 618 N N . LEU A 1 81 ? -21.766 18.236 -1.319 1.00 42.28 81 LEU A N 1
ATOM 619 C CA . LEU A 1 81 ? -22.563 17.023 -1.453 1.00 42.28 81 LEU A CA 1
ATOM 620 C C . LEU A 1 81 ? -24.034 17.429 -1.625 1.00 42.28 81 LEU A C 1
ATOM 622 O O . LEU A 1 81 ? -24.654 17.905 -0.677 1.00 42.28 81 LEU A O 1
ATOM 626 N N . THR A 1 82 ? -24.592 17.260 -2.826 1.00 61.03 82 THR A N 1
ATOM 627 C CA . THR A 1 82 ? -26.039 17.402 -3.049 1.00 61.03 82 THR A CA 1
ATOM 628 C C . THR A 1 82 ? -26.660 16.016 -3.165 1.00 61.03 82 THR A C 1
ATOM 630 O O . THR A 1 82 ? -26.290 15.223 -4.028 1.00 61.03 82 THR A 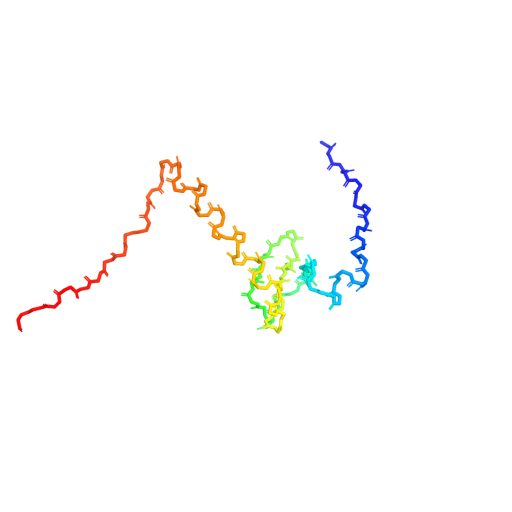O 1
ATOM 633 N N . LEU A 1 83 ? -27.577 15.703 -2.251 1.00 60.19 83 LEU A N 1
ATOM 634 C CA . LEU A 1 83 ? -28.489 14.573 -2.393 1.00 60.19 83 LEU A CA 1
ATOM 635 C C . LEU A 1 83 ? -29.756 15.097 -3.081 1.00 60.19 83 LEU A C 1
ATOM 637 O O . LEU A 1 83 ? -30.269 16.134 -2.650 1.00 60.19 83 LEU A O 1
ATOM 641 N N . PRO A 1 84 ? -30.287 14.428 -4.119 1.00 59.22 84 PRO A N 1
ATOM 642 C CA . PRO A 1 84 ? -31.604 14.774 -4.623 1.00 59.22 84 PRO A CA 1
ATOM 643 C C . PRO A 1 84 ? -32.638 14.414 -3.552 1.00 59.22 84 PRO A C 1
ATOM 645 O O . PRO A 1 84 ? -32.855 13.241 -3.253 1.00 59.22 84 PRO A O 1
ATOM 648 N N . VAL A 1 85 ? -33.280 15.426 -2.966 1.00 60.25 85 VAL A N 1
ATOM 649 C CA . VAL A 1 85 ? -34.547 15.219 -2.264 1.00 60.25 85 VAL A CA 1
ATOM 650 C C . VAL A 1 85 ? -35.614 15.099 -3.344 1.00 60.25 85 VAL A C 1
ATOM 652 O O . VAL A 1 85 ? -36.016 16.079 -3.965 1.00 60.25 85 VAL A O 1
ATOM 655 N N . GLY A 1 86 ? -35.949 13.853 -3.673 1.00 57.47 86 GLY A N 1
ATOM 656 C CA . GLY A 1 86 ? -36.978 13.545 -4.652 1.00 57.47 86 GLY A CA 1
ATOM 657 C C . GLY A 1 86 ? -38.326 14.136 -4.251 1.00 57.47 86 GLY A C 1
ATOM 658 O O . GLY A 1 86 ? -38.631 14.310 -3.071 1.00 57.47 86 GLY A O 1
ATOM 659 N N . GLY A 1 87 ? -39.144 14.399 -5.256 1.00 52.91 87 GLY A N 1
ATOM 660 C CA . GLY A 1 87 ? -40.576 14.564 -5.081 1.00 52.91 87 GLY A CA 1
ATOM 661 C C . GLY A 1 87 ? -41.271 14.709 -6.428 1.00 52.91 87 GLY A C 1
ATOM 662 O O . GLY A 1 87 ? -40.588 14.913 -7.437 1.00 52.91 87 GLY A O 1
ATOM 663 N N . PRO A 1 88 ? -42.608 14.743 -6.432 1.00 52.38 88 PRO A N 1
ATOM 664 C CA . PRO A 1 88 ? -43.546 13.956 -5.622 1.00 52.38 88 PRO A CA 1
ATOM 665 C C . PRO A 1 88 ? -43.800 12.546 -6.190 1.00 52.38 88 PRO A C 1
ATOM 667 O O . PRO A 1 88 ? -43.495 12.308 -7.380 1.00 52.38 88 PRO A O 1
#

Radius of gyration: 18.63 Å; Cα contacts (8 Å, |Δi|>4): 71; chains: 1; bounding box: 63×37×34 Å

pLDDT: mean 77.38, std 17.61, range [40.66, 96.25]

Mean predicted aligned error: 12.35 Å

Foldseek 3Di:
DDPPDPPPPDDPPVCVVVVVDFDADKDKDLDDDPAFPDWDDDPSMIIGGGNPDPRNVVVVVVVVVVVVVVCVVPPDDDDDDDDDPDDD

Solvent-accessible surface area (bac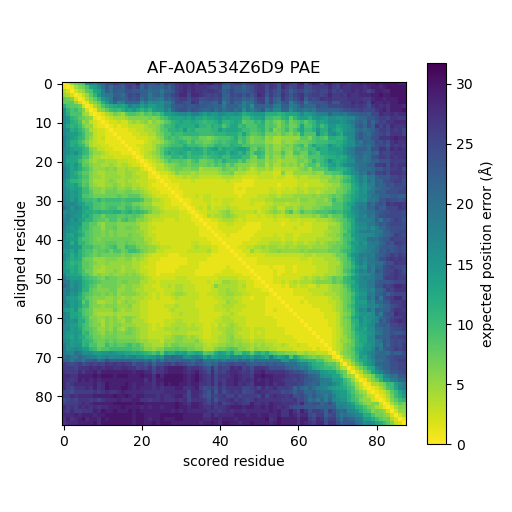kbone atoms only — not comparable to full-atom values): 5822 Å² total; per-residue (Å²): 143,83,84,76,77,82,68,83,81,73,73,57,67,66,40,47,74,69,64,78,45,85,75,71,66,77,47,77,37,77,55,81,69,95,62,45,68,47,74,46,80,54,96,78,30,25,40,29,33,52,61,84,46,63,65,33,51,54,54,52,50,51,50,50,52,54,51,50,60,57,43,74,77,43,100,64,85,77,86,83,83,79,75,86,81,80,79,135